Protein AF-A0A1F9LYB3-F1 (afdb_monomer_lite)

Foldseek 3Di:
DEEEDEDAPPDDPVVVVVVVVVVQVVVCVVVVDDDDYHYHYDYDDQVCLCQDPDPPDPPHPDHHHDHDDDDPCNVPPPDDPDPDPPPPDD

Structure (mmCIF, N/CA/C/O backbone):
data_AF-A0A1F9LYB3-F1
#
_entry.id   AF-A0A1F9LYB3-F1
#
loop_
_atom_site.group_PDB
_atom_site.id
_atom_site.type_symbol
_atom_site.label_atom_id
_atom_site.label_alt_id
_atom_site.label_comp_id
_atom_site.label_asym_id
_atom_site.label_entity_id
_atom_site.label_seq_id
_atom_site.pdbx_PDB_ins_code
_atom_site.Cartn_x
_atom_site.Cartn_y
_atom_site.Cartn_z
_atom_site.occupancy
_atom_site.B_iso_or_equiv
_atom_site.auth_seq_id
_atom_site.auth_comp_id
_atom_site.auth_asym_id
_atom_site.auth_atom_id
_atom_site.pdbx_PDB_model_num
ATOM 1 N N . MET A 1 1 ? -9.713 5.889 10.599 1.00 81.06 1 MET A N 1
ATOM 2 C CA . MET A 1 1 ? -8.236 6.042 10.534 1.00 81.06 1 MET A CA 1
ATOM 3 C C . MET A 1 1 ? -7.851 6.284 9.086 1.00 81.06 1 MET A C 1
ATOM 5 O O . MET A 1 1 ? -8.508 5.711 8.231 1.00 81.06 1 MET A O 1
ATOM 9 N N . ASP A 1 2 ? -6.842 7.115 8.817 1.00 83.69 2 ASP A N 1
ATOM 10 C CA . ASP A 1 2 ? -6.297 7.318 7.464 1.00 83.69 2 ASP A CA 1
ATOM 11 C C . ASP A 1 2 ? -4.931 6.631 7.381 1.00 83.69 2 ASP A C 1
ATOM 13 O O . ASP A 1 2 ? -4.059 6.892 8.219 1.00 83.69 2 ASP A O 1
ATOM 17 N N . LEU A 1 3 ? -4.778 5.703 6.440 1.00 88.50 3 LEU A N 1
ATOM 18 C CA . LEU A 1 3 ? -3.561 4.926 6.235 1.00 88.50 3 LEU A CA 1
ATOM 19 C C . LEU A 1 3 ? -3.089 5.067 4.794 1.00 88.50 3 LEU A C 1
ATOM 21 O O . LEU A 1 3 ? -3.891 5.060 3.871 1.00 88.50 3 LEU A O 1
ATOM 25 N N . HIS A 1 4 ? -1.774 5.109 4.607 1.00 90.94 4 HIS A N 1
ATOM 26 C CA . HIS A 1 4 ? -1.143 4.960 3.300 1.00 90.94 4 HIS A CA 1
ATOM 27 C C . HIS A 1 4 ? -0.442 3.608 3.232 1.00 90.94 4 HIS A C 1
ATOM 29 O O . HIS A 1 4 ? 0.328 3.268 4.136 1.00 90.94 4 HIS A O 1
ATOM 35 N N . ILE A 1 5 ? -0.677 2.849 2.164 1.00 91.62 5 ILE A N 1
ATOM 36 C CA . ILE A 1 5 ? -0.010 1.570 1.912 1.00 91.62 5 ILE A CA 1
ATOM 37 C C . ILE A 1 5 ? 0.526 1.561 0.487 1.00 91.62 5 ILE A C 1
ATOM 39 O O . ILE A 1 5 ? -0.174 1.922 -0.453 1.00 91.62 5 ILE A O 1
ATOM 43 N N . SER A 1 6 ? 1.765 1.102 0.321 1.00 93.00 6 SER A N 1
ATOM 44 C CA . SER A 1 6 ? 2.341 0.889 -1.002 1.00 93.00 6 SER A CA 1
ATOM 45 C C . SER A 1 6 ? 2.100 -0.543 -1.473 1.00 93.00 6 SER A C 1
ATOM 47 O O . SER A 1 6 ? 2.545 -1.487 -0.817 1.00 93.00 6 SER A O 1
ATOM 49 N N . LEU A 1 7 ? 1.435 -0.711 -2.618 1.00 94.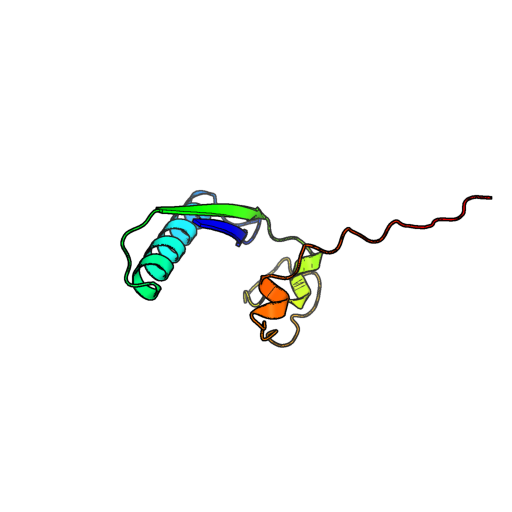69 7 LEU A N 1
ATOM 50 C CA . LEU A 1 7 ? 1.203 -2.014 -3.255 1.00 94.69 7 LEU A CA 1
ATOM 51 C C . LEU A 1 7 ? 1.922 -2.110 -4.607 1.00 94.69 7 LEU A C 1
ATOM 53 O O . LEU A 1 7 ? 2.261 -1.086 -5.203 1.00 94.69 7 LEU A O 1
ATOM 57 N N . PRO A 1 8 ? 2.186 -3.323 -5.123 1.00 95.19 8 PRO A N 1
ATOM 58 C CA . PRO A 1 8 ? 2.911 -3.473 -6.376 1.00 95.19 8 PRO A CA 1
ATOM 59 C C . PRO A 1 8 ? 2.217 -2.773 -7.540 1.00 95.19 8 PRO A C 1
ATOM 61 O O . PRO A 1 8 ? 1.068 -3.068 -7.857 1.00 95.19 8 PRO A O 1
ATOM 64 N N . HIS A 1 9 ? 2.941 -1.879 -8.214 1.00 94.31 9 HIS A N 1
ATOM 65 C CA . HIS A 1 9 ? 2.387 -1.039 -9.283 1.00 94.31 9 HIS A CA 1
ATOM 66 C C . HIS A 1 9 ? 1.870 -1.833 -10.496 1.00 94.31 9 HIS A C 1
ATOM 68 O O . HIS A 1 9 ? 1.126 -1.301 -11.311 1.00 94.31 9 HIS A O 1
ATOM 74 N N . TYR A 1 10 ? 2.285 -3.093 -10.636 1.00 93.69 10 TYR A N 1
ATOM 75 C CA . TYR A 1 10 ? 1.881 -3.995 -11.715 1.00 93.69 10 TYR A CA 1
ATOM 76 C C . TYR A 1 10 ? 0.686 -4.888 -11.342 1.00 93.69 10 TYR A C 1
ATOM 78 O O . TYR A 1 10 ? 0.273 -5.725 -12.147 1.00 93.69 10 TYR A O 1
ATOM 86 N N . TRP A 1 11 ? 0.138 -4.773 -10.128 1.00 95.44 11 TRP A N 1
ATOM 87 C CA . TRP A 1 11 ? -1.094 -5.477 -9.775 1.00 95.44 11 TRP A CA 1
ATOM 88 C C . TRP A 1 11 ? -2.300 -4.860 -10.484 1.00 95.44 11 TRP A C 1
ATOM 90 O O . TRP A 1 11 ? -2.376 -3.650 -10.683 1.00 95.44 11 TRP A O 1
ATOM 100 N N . SER A 1 12 ? -3.266 -5.704 -10.852 1.00 97.31 12 SER A N 1
ATOM 101 C CA . SER A 1 12 ? -4.542 -5.223 -11.376 1.00 97.31 12 SER A CA 1
ATOM 102 C C . SER A 1 12 ? -5.320 -4.473 -10.295 1.00 97.31 12 SER A C 1
ATOM 104 O O . SER A 1 12 ? -5.190 -4.762 -9.103 1.00 97.31 12 SER A O 1
ATOM 106 N N . LEU A 1 13 ? -6.184 -3.550 -10.723 1.00 96.81 13 LEU A N 1
ATOM 107 C CA . LEU A 1 13 ? -7.061 -2.808 -9.815 1.00 96.81 13 LEU A CA 1
ATOM 108 C C . LEU A 1 13 ? -7.937 -3.745 -8.971 1.00 96.81 13 LEU A C 1
ATOM 110 O O . LEU A 1 13 ? -8.073 -3.524 -7.773 1.00 96.81 13 LEU A O 1
ATOM 114 N N . ASP A 1 14 ? -8.447 -4.830 -9.559 1.00 98.19 14 ASP A N 1
ATOM 115 C CA . ASP A 1 14 ? -9.248 -5.826 -8.836 1.00 98.19 14 ASP A CA 1
ATOM 116 C C . ASP A 1 14 ? -8.456 -6.487 -7.703 1.00 98.19 14 ASP A C 1
ATOM 118 O O . ASP A 1 14 ? -8.967 -6.663 -6.598 1.00 98.19 14 ASP A O 1
ATOM 122 N N . LYS A 1 15 ? -7.184 -6.824 -7.956 1.00 97.50 15 LYS A N 1
ATOM 123 C CA . LY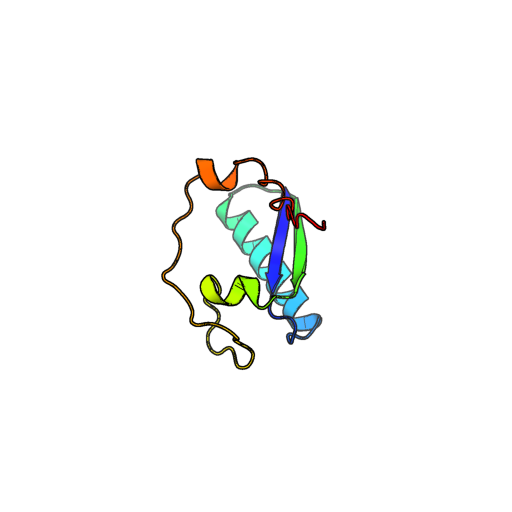S A 1 15 ? -6.309 -7.410 -6.937 1.00 97.50 15 LYS A CA 1
ATOM 124 C C . LYS A 1 15 ? -6.003 -6.401 -5.833 1.00 97.50 15 LYS A C 1
ATOM 126 O O . LYS A 1 15 ? -6.064 -6.757 -4.663 1.00 97.50 15 LYS A O 1
ATOM 131 N N . ILE A 1 16 ? -5.708 -5.157 -6.205 1.00 96.81 16 ILE A N 1
ATOM 132 C CA . ILE A 1 16 ? -5.479 -4.056 -5.263 1.00 96.81 16 ILE A CA 1
ATOM 133 C C . ILE A 1 16 ? -6.696 -3.864 -4.350 1.00 96.81 16 ILE A C 1
ATOM 135 O O . ILE A 1 16 ? -6.533 -3.807 -3.134 1.00 96.81 16 ILE A O 1
ATOM 139 N N . HIS A 1 17 ? -7.905 -3.832 -4.913 1.00 96.56 17 HIS A N 1
ATOM 140 C CA . HIS A 1 17 ? -9.136 -3.669 -4.141 1.00 96.56 17 HIS A CA 1
ATOM 141 C C . HIS A 1 17 ? -9.413 -4.863 -3.216 1.00 96.56 17 HIS A C 1
ATOM 143 O O . HIS A 1 17 ? -9.776 -4.678 -2.058 1.00 96.56 17 HIS A O 1
ATOM 149 N N . ALA A 1 18 ? -9.196 -6.092 -3.691 1.00 97.31 18 ALA A N 1
ATOM 150 C CA . ALA A 1 18 ? -9.342 -7.279 -2.852 1.00 97.31 18 ALA A CA 1
ATOM 151 C C . ALA A 1 18 ? -8.362 -7.269 -1.665 1.00 97.31 18 ALA A C 1
ATOM 153 O O . ALA A 1 18 ? -8.760 -7.562 -0.539 1.00 97.31 18 ALA A O 1
ATOM 154 N N . THR A 1 19 ? -7.101 -6.892 -1.905 1.00 96.00 19 THR A N 1
ATOM 155 C CA . THR A 1 19 ? -6.088 -6.765 -0.849 1.00 96.00 19 THR A CA 1
ATOM 156 C C . THR A 1 19 ? -6.416 -5.642 0.134 1.00 96.00 19 THR A C 1
ATOM 158 O O . THR A 1 19 ? -6.241 -5.825 1.334 1.00 96.00 19 THR A O 1
ATOM 161 N N . GLU A 1 20 ? -6.909 -4.497 -0.339 1.00 95.50 20 GLU A N 1
ATOM 162 C CA . GLU A 1 20 ? -7.351 -3.397 0.528 1.00 95.50 20 GLU A CA 1
ATOM 163 C C . GLU A 1 20 ? -8.434 -3.860 1.504 1.00 95.50 20 GLU A C 1
ATOM 165 O O . GLU A 1 20 ? -8.283 -3.684 2.713 1.00 95.50 20 GLU A O 1
ATOM 170 N N . LYS A 1 21 ? -9.453 -4.560 0.999 1.00 94.31 21 LYS A N 1
ATOM 171 C CA . LYS A 1 21 ? -10.522 -5.116 1.828 1.00 94.31 21 LYS A CA 1
ATOM 172 C C . LYS A 1 21 ? -9.996 -6.096 2.885 1.00 94.31 21 LYS A C 1
ATOM 174 O O . LYS A 1 21 ? -10.376 -5.998 4.050 1.00 94.31 21 LYS A O 1
ATOM 179 N N . GLU A 1 22 ? -9.107 -7.010 2.497 1.00 95.56 22 GLU A N 1
ATOM 180 C CA . GLU A 1 22 ? -8.505 -7.996 3.408 1.00 95.56 22 GLU A CA 1
ATOM 181 C C . GLU A 1 22 ? -7.700 -7.326 4.535 1.00 95.56 22 GLU A C 1
ATOM 183 O O . GLU A 1 22 ? -7.795 -7.723 5.703 1.00 95.56 22 GLU A O 1
ATOM 188 N N . ILE A 1 23 ? -6.932 -6.283 4.204 1.00 93.94 23 ILE A N 1
ATOM 189 C CA . ILE A 1 23 ? -6.167 -5.506 5.186 1.00 93.94 23 ILE A CA 1
ATOM 190 C C . ILE A 1 23 ? -7.118 -4.777 6.138 1.00 93.94 23 ILE A C 1
ATOM 192 O O . ILE A 1 23 ? -6.929 -4.848 7.353 1.00 93.94 23 ILE A O 1
ATOM 196 N N . THR A 1 24 ? -8.143 -4.110 5.608 1.00 93.12 24 THR A N 1
ATOM 197 C CA . THR A 1 24 ? -9.136 -3.379 6.403 1.00 93.12 24 THR A CA 1
ATOM 198 C C . THR A 1 24 ? -9.854 -4.303 7.394 1.00 93.12 24 THR A C 1
ATOM 200 O O . THR A 1 24 ? -9.896 -4.004 8.590 1.00 93.12 24 THR A O 1
ATOM 203 N N . GLU A 1 25 ? -10.335 -5.467 6.947 1.00 92.25 25 GLU A N 1
ATOM 204 C CA . GLU A 1 25 ? -10.985 -6.467 7.812 1.00 92.25 25 GLU A CA 1
ATOM 205 C C . GLU A 1 25 ? -10.034 -7.001 8.898 1.00 92.25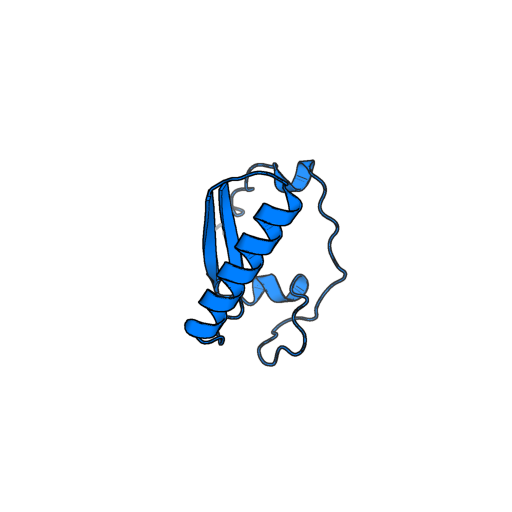 25 GLU A C 1
ATOM 207 O O . GLU A 1 25 ? -10.412 -7.119 10.070 1.00 92.25 25 GLU A O 1
ATOM 212 N N . SER A 1 26 ? -8.778 -7.273 8.531 1.00 92.88 26 SER A N 1
ATOM 213 C CA . SER A 1 26 ? -7.753 -7.756 9.463 1.00 92.88 26 SER A CA 1
ATOM 214 C C . SER A 1 26 ? -7.405 -6.716 10.529 1.00 92.88 26 SER A C 1
ATOM 216 O O . SER A 1 26 ? -7.257 -7.059 11.704 1.00 92.88 26 SER A O 1
ATOM 218 N N . LEU A 1 27 ? -7.303 -5.441 10.145 1.00 91.69 27 LEU A N 1
ATOM 219 C CA . LEU A 1 27 ? -7.017 -4.341 11.065 1.00 91.69 27 LEU A CA 1
ATOM 220 C C . LEU A 1 27 ? -8.162 -4.117 12.052 1.00 91.69 27 LEU A C 1
ATOM 222 O O . LEU A 1 27 ? -7.905 -4.029 13.251 1.00 91.69 27 LEU A O 1
ATOM 226 N N . LEU A 1 28 ? -9.410 -4.071 11.580 1.00 91.00 28 LEU A N 1
ATOM 227 C CA . LEU A 1 28 ? -10.578 -3.933 12.458 1.00 91.00 28 LEU A CA 1
ATOM 228 C C . LEU A 1 28 ? -10.656 -5.093 13.459 1.00 91.00 28 LEU A C 1
ATOM 230 O O . LEU A 1 28 ? -10.821 -4.873 14.659 1.00 91.00 28 LEU A O 1
ATOM 234 N N . THR A 1 29 ? -10.426 -6.320 12.984 1.00 92.19 29 THR A N 1
ATOM 235 C CA . THR A 1 29 ? -10.377 -7.514 13.841 1.00 92.19 29 THR A CA 1
ATOM 236 C C . THR A 1 29 ? -9.288 -7.401 14.909 1.00 92.19 29 THR A C 1
ATOM 238 O O . THR A 1 29 ? -9.534 -7.702 16.075 1.00 92.19 29 THR A O 1
ATOM 241 N N . ALA A 1 30 ? -8.086 -6.954 14.534 1.00 90.19 30 ALA A N 1
ATOM 242 C CA . ALA A 1 30 ? -6.964 -6.812 15.458 1.00 90.19 30 ALA A CA 1
ATOM 243 C C . ALA A 1 30 ? -7.169 -5.695 16.495 1.00 90.19 30 ALA A C 1
ATOM 245 O O . ALA A 1 30 ? -6.654 -5.795 17.609 1.00 90.19 30 ALA A O 1
ATOM 246 N N . LEU A 1 31 ? -7.906 -4.641 16.138 1.00 88.81 31 LEU A N 1
ATOM 247 C CA . LEU A 1 31 ? -8.239 -3.542 17.044 1.00 88.81 31 LEU A CA 1
ATOM 248 C C . LEU A 1 31 ? -9.357 -3.914 18.026 1.00 88.81 31 LEU A C 1
ATOM 250 O O . LEU A 1 31 ? -9.408 -3.337 19.107 1.00 88.81 31 LEU A O 1
ATOM 254 N N . GLY A 1 32 ? -10.214 -4.882 17.682 1.00 87.31 32 GLY A N 1
ATOM 255 C CA . GLY A 1 32 ? -11.340 -5.295 18.524 1.00 87.31 32 GLY A CA 1
ATOM 256 C C . GLY A 1 32 ? -12.441 -4.236 18.640 1.00 87.31 32 GLY A C 1
ATOM 257 O O . GLY A 1 32 ? -13.247 -4.298 19.563 1.00 87.31 32 GLY A O 1
ATOM 258 N N . GLU A 1 33 ? -12.466 -3.277 17.717 1.00 79.75 33 GLU A N 1
ATOM 259 C CA . GLU A 1 33 ? -13.366 -2.126 17.710 1.00 79.75 33 GLU A CA 1
ATOM 260 C C . GLU A 1 33 ? -14.145 -2.072 16.392 1.00 79.75 33 GLU A C 1
ATOM 262 O O . GLU A 1 33 ? -13.642 -2.458 15.333 1.00 79.75 33 GLU A O 1
ATOM 267 N N . GLU A 1 34 ? -15.363 -1.538 16.446 1.00 74.19 34 GLU A N 1
ATOM 268 C CA . GLU A 1 34 ? -16.101 -1.146 15.247 1.00 74.19 34 GLU A CA 1
ATOM 269 C C . GLU A 1 34 ? -15.628 0.245 14.801 1.00 74.19 34 GLU A C 1
ATOM 271 O O . GLU A 1 34 ? -15.544 1.180 15.600 1.00 74.19 34 GLU A O 1
ATOM 276 N N . GLY A 1 35 ? -15.298 0.408 13.520 1.00 82.69 35 GLY A N 1
ATOM 277 C CA . GLY A 1 35 ? -14.780 1.673 13.013 1.00 82.69 35 GLY A CA 1
ATOM 278 C C . GLY A 1 35 ? -14.619 1.704 11.501 1.00 82.69 35 GLY A C 1
ATOM 279 O O . GLY A 1 35 ? -14.860 0.715 10.814 1.00 82.69 35 GLY A O 1
ATOM 280 N N . ASP A 1 36 ? -14.199 2.867 11.002 1.00 84.50 36 ASP A N 1
ATOM 281 C CA . ASP A 1 36 ? -13.934 3.100 9.583 1.00 84.50 36 ASP A CA 1
ATOM 282 C C . ASP A 1 36 ? -12.432 3.336 9.346 1.00 84.50 36 ASP A C 1
ATOM 284 O O . ASP A 1 36 ? -11.791 4.174 10.007 1.00 84.50 36 ASP A O 1
ATOM 288 N N . ILE A 1 37 ? -11.856 2.568 8.423 1.00 88.50 37 ILE A N 1
ATOM 289 C CA . ILE A 1 37 ? -10.452 2.644 8.011 1.00 88.50 37 ILE A CA 1
ATOM 290 C C . ILE A 1 37 ? -10.441 2.986 6.527 1.00 88.50 37 ILE A C 1
ATOM 292 O O . ILE A 1 37 ? -10.933 2.225 5.704 1.00 88.50 37 ILE A O 1
ATOM 296 N N . MET A 1 38 ? -9.838 4.124 6.194 1.00 89.88 38 MET A N 1
ATOM 297 C CA . MET A 1 38 ? -9.601 4.529 4.816 1.00 89.88 38 MET A CA 1
ATOM 298 C C . MET A 1 38 ? -8.135 4.270 4.486 1.00 89.88 38 MET A C 1
ATOM 300 O O . MET A 1 38 ? -7.243 4.776 5.174 1.00 89.88 38 MET A O 1
ATOM 304 N N . ILE A 1 39 ? -7.895 3.475 3.445 1.00 92.62 39 ILE A N 1
ATOM 305 C CA . ILE A 1 39 ? -6.552 3.150 2.969 1.00 92.62 39 ILE A CA 1
ATOM 306 C C . ILE A 1 39 ? -6.322 3.829 1.618 1.00 92.62 39 ILE A C 1
ATOM 308 O O . ILE A 1 39 ? -6.914 3.464 0.604 1.00 92.62 39 ILE A O 1
ATOM 312 N N . HIS A 1 40 ? -5.422 4.805 1.603 1.00 94.00 40 HIS A N 1
ATOM 313 C CA . HIS A 1 40 ? -4.820 5.348 0.396 1.00 94.00 40 HIS A CA 1
ATOM 314 C C . HIS A 1 40 ? -3.752 4.379 -0.111 1.00 94.00 40 HIS A C 1
ATOM 316 O O . HIS A 1 40 ? -2.853 3.973 0.629 1.00 94.00 40 HIS A O 1
ATOM 322 N N . ILE A 1 41 ? -3.855 3.993 -1.380 1.00 94.69 41 ILE A N 1
ATOM 323 C CA . ILE A 1 41 ? -2.926 3.048 -1.997 1.00 94.69 41 ILE A CA 1
ATOM 324 C C . ILE A 1 41 ? -2.004 3.808 -2.934 1.00 94.69 41 ILE A C 1
ATOM 326 O O . ILE A 1 41 ? -2.449 4.374 -3.932 1.00 94.69 41 ILE A O 1
ATOM 330 N N . ASP A 1 42 ? -0.716 3.757 -2.620 1.00 94.19 42 ASP A N 1
ATOM 331 C CA . ASP A 1 42 ? 0.347 4.301 -3.449 1.00 94.19 42 ASP A CA 1
ATOM 332 C C . ASP A 1 42 ? 1.011 3.155 -4.244 1.00 94.19 42 ASP A C 1
ATOM 334 O O . ASP A 1 42 ? 1.132 2.027 -3.750 1.00 94.19 42 ASP A O 1
ATOM 338 N N . PRO A 1 43 ? 1.448 3.379 -5.491 1.00 94.31 43 PRO A N 1
ATOM 339 C CA . PRO A 1 43 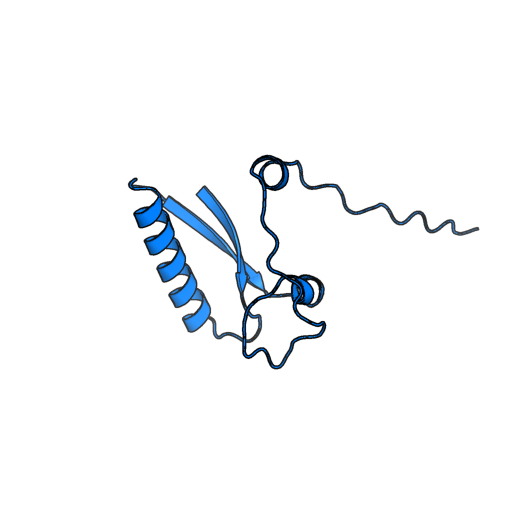? 2.226 2.382 -6.217 1.00 94.31 43 PRO A CA 1
ATOM 340 C C . PRO A 1 43 ? 3.589 2.165 -5.545 1.00 94.31 43 PRO A C 1
ATOM 342 O O . PRO A 1 43 ? 4.190 3.090 -5.000 1.00 94.31 43 PRO A O 1
ATOM 345 N N . CYS A 1 44 ? 4.124 0.944 -5.602 1.00 93.75 44 CYS A N 1
ATOM 346 C CA . CYS A 1 44 ? 5.470 0.689 -5.103 1.00 93.75 44 CYS A CA 1
ATOM 347 C C . CYS A 1 44 ? 6.526 1.362 -5.998 1.00 93.75 44 CYS A C 1
ATOM 349 O O . CYS A 1 44 ? 6.539 1.169 -7.219 1.00 93.75 44 CYS A O 1
ATOM 351 N N . GLU A 1 45 ? 7.453 2.087 -5.376 1.00 93.44 45 GLU A N 1
ATOM 352 C CA . GLU A 1 45 ? 8.553 2.782 -6.045 1.00 93.44 45 GLU A CA 1
ATOM 353 C C . GLU A 1 45 ? 9.909 2.096 -5.788 1.00 93.44 45 GLU A C 1
ATOM 355 O O . GLU A 1 45 ? 10.065 1.390 -4.785 1.00 93.44 45 GLU A O 1
ATOM 360 N N . PRO A 1 46 ? 10.916 2.292 -6.664 1.00 92.50 46 PRO A N 1
ATOM 361 C CA . PRO A 1 46 ? 12.246 1.694 -6.504 1.00 92.50 46 PRO A CA 1
ATOM 362 C C . PRO A 1 46 ? 12.900 1.985 -5.150 1.00 92.50 46 PRO A C 1
ATOM 364 O O . PRO A 1 46 ? 13.508 1.089 -4.566 1.00 92.50 46 PRO A O 1
ATOM 367 N N . ASP A 1 47 ? 12.691 3.186 -4.607 1.00 92.06 47 ASP A N 1
ATOM 368 C CA . ASP A 1 47 ? 13.212 3.616 -3.304 1.00 92.06 47 ASP A CA 1
ATOM 369 C C . ASP A 1 47 ? 12.698 2.756 -2.135 1.00 92.06 47 ASP A C 1
ATOM 371 O O . ASP A 1 47 ? 13.312 2.720 -1.066 1.00 92.06 47 ASP A O 1
ATOM 375 N N . TYR A 1 48 ? 11.601 2.015 -2.330 1.00 91.12 48 TYR A N 1
ATOM 376 C CA . TYR A 1 48 ? 11.051 1.087 -1.340 1.00 91.12 48 TYR A CA 1
ATOM 377 C C . TYR A 1 48 ? 11.606 -0.335 -1.464 1.00 91.12 48 TYR A C 1
ATOM 379 O O . TYR A 1 48 ? 11.381 -1.145 -0.565 1.00 91.12 48 TYR A O 1
ATOM 387 N N . CYS A 1 49 ? 12.357 -0.667 -2.523 1.00 92.25 49 CYS A N 1
ATOM 388 C CA . CYS A 1 49 ? 12.926 -2.009 -2.710 1.00 92.25 49 CYS A CA 1
ATOM 389 C C . CYS A 1 49 ? 13.726 -2.510 -1.489 1.00 92.25 49 CYS A C 1
ATOM 391 O O . CYS A 1 49 ? 13.488 -3.653 -1.087 1.00 92.25 49 CYS A O 1
ATOM 393 N N . PRO A 1 50 ? 14.582 -1.693 -0.833 1.00 92.06 50 PRO A N 1
ATOM 394 C CA . PRO A 1 50 ? 15.347 -2.140 0.333 1.00 92.06 50 PRO A CA 1
ATOM 395 C C . PRO A 1 50 ? 14.498 -2.536 1.549 1.00 92.06 50 PRO A C 1
ATOM 397 O O . PRO A 1 50 ? 14.983 -3.263 2.409 1.00 92.06 50 PRO A O 1
ATOM 400 N N . ILE A 1 51 ? 13.247 -2.073 1.638 1.00 89.62 51 ILE A N 1
ATOM 401 C CA . ILE A 1 51 ? 12.315 -2.387 2.738 1.00 89.62 51 ILE A CA 1
ATOM 402 C C . ILE A 1 51 ? 11.135 -3.266 2.288 1.00 89.62 51 ILE A C 1
ATOM 404 O O . ILE A 1 51 ? 10.238 -3.556 3.075 1.00 89.62 51 ILE A O 1
ATOM 408 N N . CYS A 1 52 ? 11.098 -3.667 1.015 1.00 90.12 52 CYS A N 1
ATOM 409 C CA . CYS A 1 52 ? 10.012 -4.453 0.448 1.00 90.12 52 CYS A CA 1
ATOM 410 C C . CYS A 1 52 ? 10.274 -5.951 0.629 1.00 90.12 52 CYS A C 1
ATOM 412 O O . CYS A 1 52 ? 11.245 -6.483 0.085 1.00 90.12 52 CYS A O 1
ATOM 414 N N . HIS A 1 53 ? 9.354 -6.646 1.299 1.00 87.88 53 HIS A N 1
ATOM 415 C CA . HIS A 1 53 ? 9.431 -8.088 1.567 1.00 87.88 53 HIS A CA 1
ATOM 416 C C . HIS A 1 53 ? 8.590 -8.952 0.615 1.00 87.88 53 HIS A C 1
ATOM 418 O O . HIS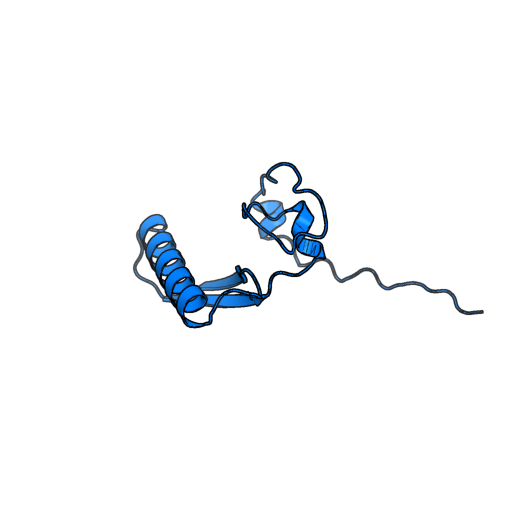 A 1 53 ? 8.431 -10.146 0.850 1.00 87.88 53 HIS A O 1
ATOM 424 N N . LEU A 1 54 ? 8.033 -8.367 -0.450 1.00 89.69 54 LEU A N 1
ATOM 425 C CA . LEU A 1 54 ? 7.286 -9.135 -1.441 1.00 89.69 54 LEU A CA 1
ATOM 426 C C . LEU A 1 54 ? 8.232 -10.032 -2.247 1.00 89.69 54 LEU A C 1
ATOM 428 O O . LEU A 1 54 ? 9.156 -9.533 -2.891 1.00 89.69 54 LEU A O 1
ATOM 432 N N . GLU A 1 55 ? 7.953 -11.330 -2.245 1.00 86.94 55 GLU A N 1
ATOM 433 C CA . GLU A 1 55 ? 8.687 -12.334 -3.009 1.00 86.94 55 GLU A CA 1
ATOM 434 C C . GLU A 1 55 ? 7.691 -13.340 -3.622 1.00 86.94 55 GLU A C 1
ATOM 436 O O . GLU A 1 55 ? 6.825 -13.842 -2.895 1.00 86.94 55 GLU A O 1
ATOM 441 N N . PRO A 1 56 ? 7.773 -13.644 -4.932 1.00 90.62 56 PRO A N 1
ATOM 442 C CA . PRO A 1 56 ? 8.688 -13.065 -5.921 1.00 90.62 56 PRO A CA 1
ATOM 443 C C . PRO A 1 56 ? 8.345 -11.625 -6.334 1.00 90.62 56 PRO A C 1
ATOM 445 O O . PRO A 1 56 ? 7.186 -11.211 -6.290 1.00 90.62 56 PRO A O 1
ATOM 448 N N . CYS A 1 57 ? 9.361 -10.855 -6.745 1.00 93.00 57 CYS A N 1
ATOM 449 C CA . CYS A 1 57 ? 9.197 -9.512 -7.314 1.00 93.00 57 CYS A CA 1
ATOM 450 C C . CYS A 1 57 ? 10.131 -9.289 -8.516 1.00 93.00 57 CYS A C 1
ATOM 452 O O . CYS A 1 57 ? 11.293 -8.916 -8.357 1.00 93.00 57 CYS A O 1
ATOM 454 N N . ASP A 1 58 ? 9.593 -9.453 -9.726 1.00 91.44 58 ASP A N 1
ATOM 455 C CA . ASP A 1 58 ? 10.366 -9.410 -10.980 1.00 91.44 58 ASP A CA 1
ATOM 456 C C . ASP A 1 58 ? 10.871 -8.007 -11.362 1.00 91.44 58 ASP A C 1
ATOM 458 O O . ASP A 1 58 ? 11.755 -7.859 -12.201 1.00 91.44 58 ASP A O 1
ATOM 462 N N . VAL A 1 59 ? 10.312 -6.960 -10.750 1.00 93.88 59 VAL A N 1
ATOM 463 C CA . VAL A 1 59 ? 10.646 -5.548 -11.026 1.00 93.88 59 VAL A CA 1
ATOM 464 C C . VAL A 1 59 ? 11.545 -4.926 -9.952 1.00 93.88 59 VAL A C 1
ATOM 466 O O . VAL A 1 59 ? 11.744 -3.709 -9.933 1.00 93.88 59 VAL A O 1
ATOM 469 N N . ARG A 1 60 ? 12.060 -5.738 -9.021 1.00 94.12 60 ARG A N 1
ATOM 470 C CA . ARG A 1 60 ? 12.890 -5.281 -7.902 1.00 94.12 60 ARG A CA 1
ATOM 471 C C . ARG A 1 60 ? 14.198 -4.666 -8.413 1.00 94.12 60 ARG A C 1
ATOM 473 O O . ARG A 1 60 ? 14.946 -5.303 -9.145 1.00 94.12 60 ARG A O 1
ATOM 480 N N . GLN A 1 61 ? 14.493 -3.438 -7.980 1.00 94.81 61 GLN A N 1
ATOM 481 C CA . GLN A 1 61 ? 15.688 -2.690 -8.410 1.00 94.81 61 GLN A CA 1
ATOM 482 C C . GLN A 1 61 ? 16.822 -2.683 -7.377 1.00 94.81 61 GLN A C 1
ATOM 484 O O . GLN A 1 61 ? 17.926 -2.225 -7.664 1.00 94.81 61 GLN A O 1
ATOM 489 N N . SER A 1 62 ? 16.575 -3.156 -6.155 1.00 93.38 62 SER A N 1
ATOM 490 C CA . SER A 1 62 ? 17.588 -3.257 -5.098 1.00 93.38 62 SER A CA 1
ATOM 491 C C . SER A 1 62 ? 17.289 -4.430 -4.172 1.00 93.38 62 SER A C 1
ATOM 493 O O . SER A 1 62 ? 16.122 -4.778 -3.970 1.00 93.38 62 SER A O 1
ATOM 495 N N . GLU A 1 63 ? 18.341 -5.038 -3.623 1.00 91.38 63 GLU A N 1
ATOM 496 C CA . GLU A 1 63 ? 18.232 -6.170 -2.699 1.00 91.38 63 GLU A CA 1
ATOM 497 C C . GLU A 1 63 ? 17.358 -5.815 -1.490 1.00 91.38 63 GLU A C 1
ATOM 499 O O . GLU A 1 63 ? 17.430 -4.704 -0.956 1.00 91.38 63 GLU A O 1
ATOM 504 N N . ALA A 1 64 ? 16.507 -6.759 -1.080 1.00 90.44 64 ALA A N 1
ATOM 505 C CA . ALA A 1 64 ? 15.725 -6.613 0.139 1.00 90.44 64 ALA A CA 1
ATOM 506 C C . ALA A 1 64 ? 16.671 -6.631 1.345 1.00 90.44 64 ALA A C 1
ATOM 508 O O . ALA A 1 64 ? 17.499 -7.533 1.477 1.00 90.44 64 ALA A O 1
ATOM 509 N N . GLY A 1 65 ? 16.548 -5.635 2.216 1.00 86.00 65 GLY A N 1
ATOM 510 C CA . GLY A 1 65 ? 17.249 -5.607 3.489 1.00 86.00 65 GLY A CA 1
ATOM 511 C C . GLY A 1 65 ? 16.541 -6.433 4.562 1.00 86.00 65 GLY A C 1
ATOM 512 O O . GLY A 1 65 ? 15.461 -6.993 4.363 1.00 86.00 65 GLY A O 1
ATOM 513 N N . GLU A 1 66 ? 17.151 -6.456 5.744 1.00 81.56 66 GLU A N 1
ATOM 514 C CA . GLU A 1 66 ? 16.555 -7.060 6.933 1.00 81.56 66 GLU A CA 1
ATOM 515 C C . GLU A 1 66 ? 15.257 -6.341 7.342 1.00 81.56 66 GLU A C 1
ATOM 517 O O . GLU A 1 66 ? 15.185 -5.107 7.253 1.00 81.56 66 GLU A O 1
ATOM 522 N N . PRO A 1 67 ? 14.243 -7.074 7.847 1.00 74.94 67 PRO A N 1
ATOM 523 C CA . PRO A 1 67 ? 13.013 -6.477 8.343 1.00 74.94 67 PRO A CA 1
ATOM 524 C C . PRO A 1 67 ? 13.304 -5.408 9.392 1.00 74.94 67 PRO A C 1
ATOM 526 O O . PRO A 1 67 ? 13.846 -5.675 10.471 1.00 74.94 67 PRO A O 1
ATOM 529 N N . ARG A 1 68 ? 12.918 -4.168 9.092 1.00 77.81 68 ARG A N 1
ATOM 530 C CA . ARG A 1 68 ? 13.047 -3.078 10.054 1.00 77.81 68 ARG A CA 1
ATOM 531 C C . ARG A 1 68 ? 11.997 -3.248 11.145 1.00 77.81 68 ARG A C 1
ATOM 533 O O . ARG A 1 68 ? 10.799 -3.242 10.874 1.00 77.81 68 ARG A O 1
ATOM 540 N N . ARG A 1 69 ? 12.442 -3.318 12.400 1.00 83.06 69 ARG A N 1
ATOM 541 C CA . ARG A 1 69 ? 11.550 -3.141 13.550 1.00 83.06 69 ARG A CA 1
ATOM 542 C C . ARG A 1 69 ? 11.344 -1.656 13.805 1.00 83.06 69 ARG A C 1
ATOM 544 O O . ARG A 1 69 ? 12.305 -0.938 14.062 1.00 83.06 69 ARG A O 1
ATOM 551 N N . TRP A 1 70 ? 10.092 -1.228 13.728 1.00 82.75 70 TRP A N 1
ATOM 552 C CA . TRP A 1 70 ? 9.685 0.141 14.011 1.00 82.75 70 TRP A CA 1
ATOM 553 C C . TRP A 1 70 ? 9.371 0.299 15.494 1.00 82.75 70 TRP A C 1
ATOM 555 O O . TRP A 1 70 ? 8.695 -0.538 16.094 1.00 82.75 70 TRP A O 1
ATOM 565 N N . THR A 1 71 ? 9.852 1.384 16.085 1.00 87.88 71 THR A N 1
ATOM 566 C CA . THR A 1 71 ? 9.419 1.837 17.408 1.00 87.88 71 THR A CA 1
ATOM 567 C C . THR A 1 71 ? 8.252 2.811 17.273 1.00 87.88 71 THR A C 1
ATOM 569 O O . THR A 1 71 ? 8.131 3.513 16.268 1.00 87.88 71 THR A O 1
ATOM 572 N N . VAL A 1 72 ? 7.403 2.905 18.302 1.00 86.56 72 VAL A N 1
ATOM 573 C CA . VAL A 1 72 ? 6.285 3.868 18.317 1.00 86.56 72 VAL A CA 1
ATOM 574 C C . VAL A 1 72 ? 6.795 5.292 18.086 1.00 86.56 72 VAL A C 1
ATOM 576 O O . VAL A 1 72 ? 6.190 6.040 17.326 1.00 86.56 72 VAL A O 1
ATOM 579 N N . GLN A 1 73 ? 7.942 5.643 18.674 1.00 87.69 73 GLN A N 1
ATOM 580 C CA . GLN A 1 73 ? 8.581 6.949 18.520 1.00 87.69 73 GLN A CA 1
ATOM 581 C C . GLN A 1 73 ? 8.937 7.265 17.064 1.00 87.69 73 GLN A C 1
ATOM 583 O O . GLN A 1 73 ? 8.767 8.404 16.643 1.00 87.69 73 GLN A O 1
ATOM 588 N N . GLU A 1 74 ? 9.421 6.288 16.294 1.00 84.31 74 GLU A N 1
ATOM 589 C CA . GLU A 1 74 ? 9.725 6.481 14.871 1.00 84.31 74 GLU A CA 1
ATOM 590 C C . GLU A 1 74 ? 8.459 6.652 14.029 1.00 84.31 74 GLU A C 1
ATOM 592 O O . GLU A 1 74 ? 8.461 7.455 13.101 1.00 84.31 74 GLU A O 1
ATOM 597 N N . VAL A 1 75 ? 7.385 5.927 14.359 1.00 81.69 75 VAL A N 1
ATOM 598 C CA . VAL A 1 75 ? 6.114 5.977 13.617 1.00 81.69 75 VAL A CA 1
ATOM 599 C C . VAL A 1 75 ? 5.386 7.305 13.833 1.00 81.69 75 VAL A C 1
ATOM 601 O O . VAL A 1 75 ? 4.835 7.860 12.887 1.00 81.69 75 VAL A O 1
ATOM 604 N N . VAL A 1 76 ? 5.400 7.840 15.058 1.00 85.25 76 VAL A N 1
ATOM 605 C CA . VAL A 1 76 ? 4.748 9.125 15.383 1.00 85.25 76 VAL A CA 1
ATOM 606 C C . VAL A 1 76 ? 5.653 10.337 15.148 1.00 85.25 76 VAL A C 1
ATOM 608 O O . VAL A 1 76 ? 5.220 11.474 15.350 1.00 85.25 76 VAL A O 1
ATOM 611 N N . ALA A 1 77 ? 6.914 10.124 14.755 1.00 83.06 77 ALA A N 1
ATOM 612 C CA . ALA A 1 77 ? 7.830 11.218 14.470 1.00 83.06 77 ALA A CA 1
ATOM 613 C C . ALA A 1 77 ? 7.298 12.059 13.296 1.00 83.06 77 ALA A C 1
ATOM 615 O O . ALA A 1 77 ? 6.827 11.506 12.299 1.00 83.06 77 ALA A O 1
ATOM 616 N N . PRO A 1 78 ? 7.397 13.399 13.363 1.00 78.00 78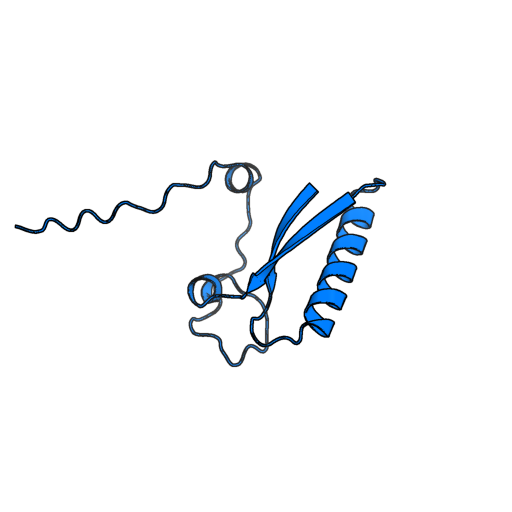 PRO A N 1
ATOM 617 C CA . PRO A 1 78 ? 7.000 14.241 12.245 1.00 78.00 78 PRO A CA 1
ATOM 618 C C . PRO A 1 78 ? 7.807 13.850 11.005 1.00 78.00 78 PRO A C 1
ATOM 620 O O . PRO A 1 78 ? 9.022 13.639 11.093 1.00 78.00 78 PRO A O 1
ATOM 623 N N . ARG A 1 79 ? 7.141 13.775 9.842 1.00 67.44 79 ARG A N 1
ATOM 624 C CA . ARG A 1 79 ? 7.818 13.534 8.560 1.00 67.44 79 ARG A CA 1
ATOM 625 C C . ARG A 1 79 ? 8.969 14.528 8.441 1.00 67.44 79 ARG A C 1
ATOM 627 O O . ARG A 1 79 ? 8.755 15.741 8.409 1.00 67.44 79 ARG A O 1
ATOM 634 N N . ARG A 1 80 ? 10.201 14.018 8.400 1.00 60.09 80 ARG A N 1
ATOM 635 C CA . ARG A 1 80 ? 11.374 14.863 8.184 1.00 60.09 80 ARG A CA 1
ATOM 636 C C . ARG A 1 80 ? 11.216 15.501 6.801 1.00 60.09 80 ARG A C 1
ATOM 638 O O . ARG A 1 80 ? 10.996 14.754 5.846 1.00 60.09 80 ARG A O 1
ATOM 645 N N . PRO A 1 81 ? 11.302 16.834 6.664 1.00 48.97 81 PRO A N 1
ATOM 646 C CA . PRO A 1 81 ? 11.242 17.447 5.348 1.00 48.97 81 PRO A CA 1
ATOM 647 C C . PRO A 1 81 ? 12.366 16.862 4.477 1.00 48.97 81 PRO A C 1
ATOM 649 O O . PRO A 1 81 ? 13.460 16.603 5.003 1.00 48.97 81 PRO A O 1
ATOM 652 N N . PRO A 1 82 ? 12.121 16.622 3.174 1.00 50.03 82 PRO A N 1
ATOM 653 C CA . PRO A 1 82 ? 13.172 16.182 2.268 1.00 50.03 82 PRO A CA 1
ATOM 654 C C . PRO A 1 82 ? 14.342 17.164 2.370 1.00 50.03 82 PRO A C 1
ATOM 656 O O . PRO A 1 82 ? 14.138 18.379 2.428 1.00 50.03 82 PRO A O 1
ATOM 659 N N . ARG A 1 83 ? 15.573 16.643 2.473 1.00 43.56 83 ARG A N 1
ATOM 660 C CA . ARG A 1 83 ? 16.782 17.476 2.539 1.00 43.56 83 ARG A CA 1
ATOM 661 C C . ARG A 1 83 ? 16.745 18.468 1.376 1.00 43.56 83 ARG A C 1
ATOM 663 O O . ARG A 1 83 ? 16.737 18.051 0.223 1.00 43.56 83 ARG A O 1
ATOM 670 N N . ALA A 1 84 ? 16.749 19.766 1.680 1.00 45.84 84 ALA A N 1
ATOM 671 C CA . ALA A 1 84 ? 16.995 20.785 0.673 1.00 45.84 84 ALA A CA 1
ATOM 672 C C . ALA A 1 84 ? 18.363 20.490 0.038 1.00 45.84 84 ALA A C 1
ATOM 674 O O . ALA A 1 84 ? 19.387 20.501 0.727 1.00 45.84 84 ALA A O 1
ATOM 675 N N . ASN A 1 85 ? 18.375 20.175 -1.258 1.00 43.69 85 ASN A N 1
ATOM 676 C CA . ASN A 1 85 ? 19.608 20.072 -2.024 1.00 43.69 85 ASN A CA 1
ATOM 677 C C . ASN A 1 85 ? 20.238 21.464 -2.070 1.00 43.69 85 ASN A C 1
ATOM 679 O O . ASN A 1 85 ? 19.829 22.315 -2.856 1.00 43.69 85 ASN A O 1
ATOM 683 N N . ASN A 1 86 ? 21.248 21.697 -1.233 1.00 46.75 86 ASN A N 1
ATOM 684 C CA . ASN A 1 86 ? 22.129 22.847 -1.376 1.00 46.75 86 ASN A CA 1
ATOM 685 C C . ASN A 1 86 ? 23.119 22.550 -2.511 1.00 46.75 86 ASN A C 1
ATOM 687 O O . ASN A 1 86 ? 24.306 22.302 -2.300 1.00 46.75 86 ASN A O 1
ATOM 691 N N . SER A 1 87 ? 22.609 22.529 -3.743 1.00 45.38 87 SER A N 1
ATOM 692 C CA . SER A 1 87 ? 23.444 22.662 -4.930 1.00 45.38 87 SER A CA 1
ATOM 693 C C . SER A 1 87 ? 23.821 24.129 -5.043 1.00 45.38 87 SER A C 1
ATOM 695 O O . SER A 1 87 ? 23.132 24.924 -5.676 1.00 45.38 87 SER A O 1
ATOM 697 N N . ASN A 1 88 ? 24.922 24.463 -4.380 1.00 46.81 88 ASN A N 1
ATOM 698 C CA . ASN A 1 88 ? 25.688 25.672 -4.609 1.00 46.81 88 ASN A CA 1
ATOM 699 C C . ASN A 1 88 ? 25.967 25.776 -6.124 1.00 46.81 88 ASN A C 1
ATOM 701 O O . ASN A 1 88 ? 26.824 25.066 -6.653 1.00 46.81 88 ASN A O 1
ATOM 705 N N . LYS A 1 89 ? 25.191 26.592 -6.842 1.00 40.97 89 LYS A N 1
ATOM 706 C CA . LYS A 1 89 ? 25.537 27.057 -8.185 1.00 40.97 89 LYS A CA 1
ATOM 707 C C . LYS A 1 89 ? 26.105 28.461 -8.024 1.00 40.97 89 LYS A C 1
ATOM 709 O O . LYS A 1 89 ? 25.342 29.370 -7.728 1.00 40.97 89 LYS A O 1
ATOM 714 N N . GLN A 1 90 ? 27.433 28.502 -8.158 1.00 41.00 90 GLN A N 1
ATOM 715 C CA . GLN A 1 90 ? 28.313 29.588 -8.622 1.00 41.00 90 GLN A CA 1
ATOM 716 C C . GLN A 1 90 ? 27.840 31.024 -8.410 1.00 41.00 90 GLN A C 1
ATOM 718 O O . GLN A 1 90 ? 26.864 31.432 -9.074 1.00 41.00 90 GLN A O 1
#

Radius of gyration: 16.76 Å; chains: 1; bounding box: 44×43×30 Å

Sequence (90 aa):
MDLHISLPHYWSLDKIHATEKEITESLLTALGEEGDIMIHIDPCEPDYCPICHLEPCDVRQSEAGEPRRWTVQEVVAPRRPPRANNSNKQ

Secondary structure (DSSP, 8-state):
-EEEEEE-TTS-HHHHHHHHHHHHHHHHHHHTS----EEEEEEP-GGGGGG---SS-TT--S---PPPPPPHHHHSSPPPPPP-------

pLDDT: mean 84.58, std 15.34, range [40.97, 98.19]